Protein AF-A0A7I7UN75-F1 (afdb_monomer_lite)

Radius of gyration: 14.31 Å; chains: 1; bounding box: 42×28×30 Å

Organism: Mycolicibacterium pulveris (NCBI:txid36813)

pLDDT: mean 83.21, std 1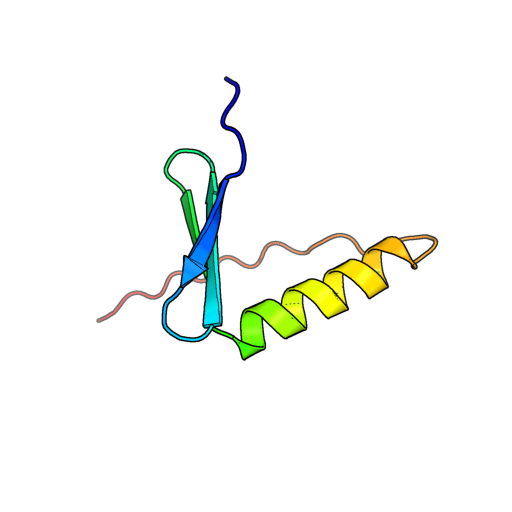1.95, range [48.94, 95.69]

Secondary structure (DSSP, 8-state):
----EEEEE-TTS-EEEEETTEEEEE-HHHHHHHHHHHHHHHT-SSPPPPP---------

Structure (mmCIF, N/CA/C/O backbone):
data_AF-A0A7I7UN75-F1
#
_entry.id   AF-A0A7I7UN75-F1
#
loop_
_atom_site.group_PDB
_atom_site.id
_atom_site.type_symbol
_atom_site.label_atom_id
_atom_site.label_alt_id
_atom_site.label_comp_id
_atom_site.label_asym_id
_atom_site.label_entity_id
_atom_site.label_seq_id
_atom_site.pdbx_PDB_ins_code
_atom_site.Cartn_x
_atom_site.Cartn_y
_atom_site.Cartn_z
_atom_site.occupancy
_atom_site.B_iso_or_equiv
_atom_site.auth_seq_id
_atom_site.auth_comp_id
_atom_site.auth_asym_id
_atom_site.auth_atom_id
_atom_site.pdbx_PDB_model_num
ATOM 1 N N . MET A 1 1 ? 10.473 3.296 21.088 1.00 51.47 1 MET A N 1
ATOM 2 C CA . MET A 1 1 ? 9.206 2.839 20.472 1.00 51.47 1 MET A CA 1
ATOM 3 C C . MET A 1 1 ? 9.562 2.048 19.226 1.00 51.47 1 MET A C 1
ATOM 5 O O . MET A 1 1 ? 9.990 2.655 18.258 1.00 51.47 1 MET A O 1
ATOM 9 N N . ASN A 1 2 ? 9.478 0.718 19.271 1.00 70.12 2 ASN A N 1
ATOM 10 C CA . ASN A 1 2 ? 9.784 -0.141 18.126 1.00 70.12 2 ASN A CA 1
ATOM 11 C C . ASN A 1 2 ? 8.466 -0.778 17.670 1.00 70.12 2 ASN A C 1
ATOM 13 O O . ASN A 1 2 ? 8.025 -1.760 18.259 1.00 70.12 2 ASN A O 1
ATOM 17 N N . ASN A 1 3 ? 7.782 -0.149 16.713 1.00 80.81 3 ASN A N 1
ATOM 18 C CA . ASN A 1 3 ? 6.538 -0.668 16.144 1.00 80.81 3 ASN A CA 1
ATOM 19 C C . ASN A 1 3 ? 6.881 -1.362 14.820 1.00 80.81 3 ASN A C 1
ATOM 21 O O . ASN A 1 3 ? 6.946 -0.675 13.797 1.00 80.81 3 ASN A O 1
ATOM 25 N N . PRO A 1 4 ? 7.147 -2.682 14.824 1.00 87.12 4 PRO A N 1
ATOM 26 C CA . PRO A 1 4 ? 7.543 -3.386 13.615 1.00 87.12 4 PRO A CA 1
ATOM 27 C C . PRO A 1 4 ? 6.413 -3.367 12.586 1.00 87.12 4 PRO A C 1
ATOM 29 O O . PRO A 1 4 ? 5.230 -3.458 12.934 1.00 87.12 4 PRO A O 1
ATOM 32 N N . ILE A 1 5 ? 6.799 -3.274 11.316 1.00 91.75 5 ILE A N 1
ATOM 33 C CA . ILE A 1 5 ? 5.879 -3.439 10.196 1.00 91.75 5 ILE A CA 1
ATOM 34 C C . ILE A 1 5 ? 5.502 -4.919 10.114 1.00 91.75 5 ILE A C 1
ATOM 36 O O . ILE A 1 5 ? 6.367 -5.794 10.137 1.00 91.75 5 ILE A O 1
ATOM 40 N N . ARG A 1 6 ? 4.203 -5.199 10.023 1.00 93.50 6 ARG A N 1
ATOM 41 C CA . ARG A 1 6 ? 3.666 -6.546 9.810 1.00 93.50 6 ARG A CA 1
ATOM 42 C C . ARG A 1 6 ? 2.916 -6.591 8.488 1.00 93.50 6 ARG A C 1
ATOM 44 O O . ARG A 1 6 ? 2.123 -5.699 8.202 1.00 93.50 6 ARG A O 1
ATOM 51 N N . LEU A 1 7 ? 3.164 -7.641 7.711 1.00 93.50 7 LEU A N 1
ATOM 52 C CA . LEU A 1 7 ? 2.523 -7.894 6.423 1.00 93.50 7 LEU A CA 1
ATOM 53 C C . LEU A 1 7 ? 1.676 -9.161 6.528 1.00 93.50 7 LEU A C 1
ATOM 55 O O . LEU A 1 7 ? 2.131 -10.169 7.065 1.00 93.50 7 LEU A O 1
ATOM 59 N N . SER A 1 8 ? 0.450 -9.121 6.014 1.00 93.69 8 SER A N 1
ATOM 60 C CA . SER A 1 8 ? -0.424 -10.294 5.942 1.00 93.69 8 SER A CA 1
ATOM 61 C C . SER A 1 8 ? -1.191 -10.335 4.624 1.00 93.69 8 SER A C 1
ATOM 63 O O . SER A 1 8 ? -1.568 -9.301 4.072 1.00 93.69 8 SER A O 1
ATOM 65 N N . LYS A 1 9 ? -1.408 -11.545 4.104 1.00 94.94 9 LYS A N 1
ATOM 66 C CA . LYS A 1 9 ? -2.170 -11.778 2.873 1.00 94.94 9 LYS A CA 1
ATOM 67 C C . LYS A 1 9 ? -3.671 -11.711 3.162 1.00 94.94 9 LYS A C 1
ATOM 69 O O . LYS A 1 9 ? -4.139 -12.284 4.144 1.00 94.94 9 LYS A O 1
ATOM 74 N N . ARG A 1 10 ? -4.435 -11.060 2.285 1.00 93.19 10 ARG A N 1
ATOM 75 C CA . ARG A 1 10 ? -5.905 -11.018 2.324 1.00 93.19 10 ARG A CA 1
ATOM 76 C C . ARG A 1 10 ? -6.502 -12.127 1.452 1.00 93.19 10 ARG A C 1
ATOM 78 O O . ARG A 1 10 ? -5.877 -12.589 0.498 1.00 93.19 10 ARG A O 1
ATOM 85 N N . GLN A 1 11 ? -7.733 -12.543 1.755 1.00 88.56 11 GLN A N 1
ATOM 86 C CA . GLN A 1 11 ? -8.423 -13.628 1.034 1.00 88.56 11 GLN A CA 1
ATOM 87 C C . GLN A 1 11 ? -8.609 -13.341 -0.467 1.00 88.56 11 GLN A C 1
ATOM 89 O O . GLN A 1 11 ? -8.546 -14.260 -1.274 1.00 88.56 11 GLN A O 1
ATOM 94 N N . ASN A 1 12 ? -8.756 -12.070 -0.854 1.00 87.81 12 ASN A N 1
ATOM 95 C CA . ASN A 1 12 ? -8.864 -11.631 -2.252 1.00 87.81 12 ASN A CA 1
ATOM 96 C C . ASN A 1 12 ? -7.510 -11.544 -2.991 1.00 87.81 12 ASN A C 1
ATOM 98 O O . ASN A 1 12 ? -7.453 -11.046 -4.110 1.00 87.81 12 ASN A O 1
ATOM 102 N N . GLY A 1 13 ? -6.412 -11.981 -2.367 1.00 88.81 13 GLY A N 1
ATOM 103 C CA . GLY A 1 13 ? -5.062 -11.862 -2.921 1.00 88.81 13 GLY A CA 1
ATOM 104 C C . GLY A 1 13 ? -4.385 -10.509 -2.683 1.00 88.81 13 GLY A C 1
ATOM 105 O O . GLY A 1 13 ? -3.256 -10.337 -3.128 1.00 88.81 13 GLY A O 1
ATOM 106 N N . GLY A 1 14 ? -5.034 -9.581 -1.973 1.00 94.31 14 GLY A N 1
ATOM 107 C CA . GLY A 1 14 ? -4.440 -8.311 -1.550 1.00 94.31 14 GLY A CA 1
ATOM 108 C C . GLY A 1 14 ? -3.522 -8.430 -0.329 1.00 94.31 14 GLY A C 1
ATOM 109 O O . GLY A 1 14 ? -3.272 -9.523 0.192 1.00 94.31 14 GLY A O 1
ATOM 110 N N . VAL A 1 15 ? -3.053 -7.284 0.170 1.00 95.69 15 VAL A N 1
ATOM 111 C CA . VAL A 1 15 ? -2.099 -7.191 1.289 1.00 95.69 15 VAL A CA 1
ATOM 112 C C . VAL A 1 15 ? -2.634 -6.262 2.374 1.00 95.69 15 VAL A C 1
ATOM 114 O O . VAL A 1 15 ? -3.256 -5.240 2.100 1.00 95.69 15 VAL A O 1
ATOM 117 N N . HIS A 1 16 ? -2.395 -6.628 3.626 1.00 95.44 16 HIS A N 1
ATOM 118 C CA . HIS A 1 16 ? -2.644 -5.791 4.789 1.00 95.44 16 HIS A CA 1
ATOM 119 C C . HIS A 1 16 ? -1.311 -5.469 5.468 1.00 95.44 16 HIS A C 1
ATOM 121 O O . HIS A 1 16 ? -0.609 -6.373 5.933 1.00 95.44 16 HIS A O 1
ATOM 127 N N . ILE A 1 17 ? -0.974 -4.178 5.490 1.00 94.50 17 ILE A N 1
ATOM 128 C CA . ILE A 1 17 ? 0.258 -3.623 6.060 1.00 94.50 17 ILE A CA 1
ATOM 129 C C . ILE A 1 17 ? -0.101 -2.929 7.370 1.00 94.50 17 ILE A C 1
ATOM 131 O O . ILE A 1 17 ? -0.942 -2.036 7.371 1.00 94.50 17 ILE A O 1
ATOM 135 N N . ILE A 1 18 ? 0.527 -3.322 8.478 1.00 94.00 18 ILE A N 1
ATOM 136 C CA . ILE A 1 18 ? 0.230 -2.799 9.818 1.00 94.00 18 ILE A CA 1
ATOM 137 C C . ILE A 1 18 ? 1.496 -2.208 10.430 1.00 94.00 18 ILE A C 1
ATOM 139 O O . ILE A 1 18 ? 2.529 -2.878 10.478 1.00 94.00 18 ILE A O 1
ATOM 143 N N . GLN A 1 19 ? 1.389 -1.004 10.992 1.00 91.31 19 GLN A N 1
ATOM 144 C CA . GLN A 1 19 ? 2.429 -0.391 11.812 1.00 91.31 19 GLN A CA 1
ATOM 145 C C . GLN A 1 19 ? 1.801 0.326 13.016 1.00 91.31 19 GLN A C 1
ATOM 147 O O . GLN A 1 19 ? 1.160 1.370 12.896 1.00 91.31 19 GLN A O 1
ATOM 152 N N . GLY A 1 20 ? 1.982 -0.237 14.213 1.00 89.12 20 GLY A N 1
ATOM 153 C CA . GLY A 1 20 ? 1.342 0.286 15.423 1.00 89.12 20 GLY A CA 1
ATOM 154 C C . GLY A 1 20 ? -0.188 0.227 15.327 1.00 89.12 20 GLY A C 1
ATOM 155 O O . GLY A 1 20 ? -0.747 -0.862 15.223 1.00 89.12 20 GLY A O 1
ATOM 156 N N . LYS A 1 21 ? -0.848 1.394 15.383 1.00 89.00 21 LYS A N 1
ATOM 157 C CA . LYS A 1 21 ? -2.312 1.545 15.240 1.00 89.00 21 LYS A CA 1
ATOM 158 C C . LYS A 1 21 ? -2.755 1.878 13.809 1.00 89.00 21 LYS A C 1
ATOM 160 O O . LYS A 1 21 ? -3.953 1.918 13.548 1.00 89.00 21 LYS A O 1
ATOM 165 N N . SER A 1 22 ? -1.808 2.130 12.909 1.00 89.19 22 SER A N 1
ATOM 166 C CA . SER A 1 22 ? -2.079 2.473 11.516 1.00 89.19 22 SER A CA 1
ATOM 167 C C . SER A 1 22 ? -2.030 1.223 10.652 1.00 89.19 22 SER A C 1
ATOM 169 O O . SER A 1 22 ? -1.202 0.332 10.876 1.00 89.19 22 SER A O 1
ATOM 171 N N . PHE A 1 23 ? -2.897 1.168 9.647 1.00 92.31 23 PHE A N 1
ATOM 172 C CA . PHE A 1 23 ? -2.894 0.089 8.676 1.00 92.31 23 PHE A CA 1
ATOM 173 C C . PHE A 1 23 ? -3.278 0.578 7.281 1.00 92.31 23 PHE A C 1
ATOM 175 O O . PHE A 1 23 ? -3.983 1.574 7.130 1.00 92.31 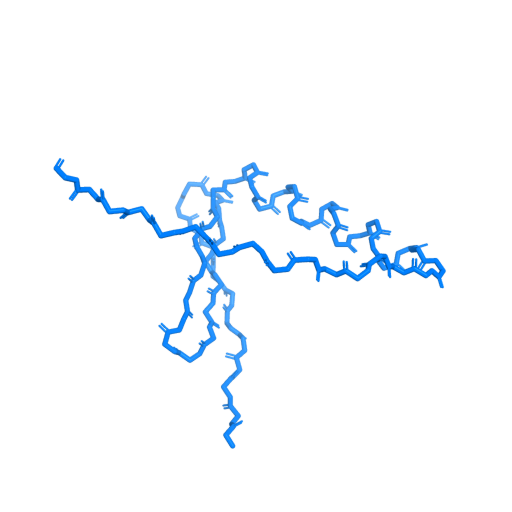23 PHE A O 1
ATOM 182 N N . VAL A 1 24 ? -2.813 -0.152 6.270 1.00 93.94 24 VAL A N 1
ATOM 183 C CA . VAL A 1 24 ? -3.178 0.026 4.863 1.00 93.94 24 VAL A CA 1
ATOM 184 C C . VAL A 1 24 ? -3.732 -1.296 4.352 1.00 93.94 24 VAL A C 1
ATOM 186 O O . VAL A 1 24 ? -3.120 -2.353 4.538 1.00 93.94 24 VAL A O 1
ATOM 189 N N . LEU A 1 25 ? -4.904 -1.235 3.724 1.00 94.25 25 LEU A N 1
ATOM 190 C CA . LEU A 1 25 ? -5.514 -2.360 3.030 1.00 94.25 25 LEU A CA 1
ATOM 191 C C . LEU A 1 25 ? -5.364 -2.125 1.538 1.00 94.25 25 LEU A C 1
ATOM 193 O O . LEU A 1 25 ? -5.904 -1.156 1.023 1.00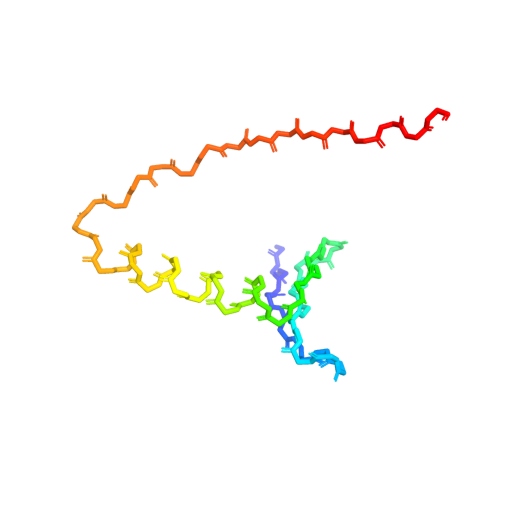 94.25 25 LEU A O 1
ATOM 197 N N . LEU A 1 26 ? -4.663 -3.036 0.878 1.00 94.62 26 LEU A N 1
ATOM 198 C CA . LEU A 1 26 ? -4.522 -3.056 -0.568 1.00 94.62 26 LEU A CA 1
ATOM 199 C C . LEU A 1 26 ? -5.343 -4.222 -1.102 1.00 94.62 26 LEU A C 1
ATOM 201 O O . LEU A 1 26 ? -5.378 -5.304 -0.491 1.00 94.62 26 LEU A O 1
ATOM 205 N N . ASP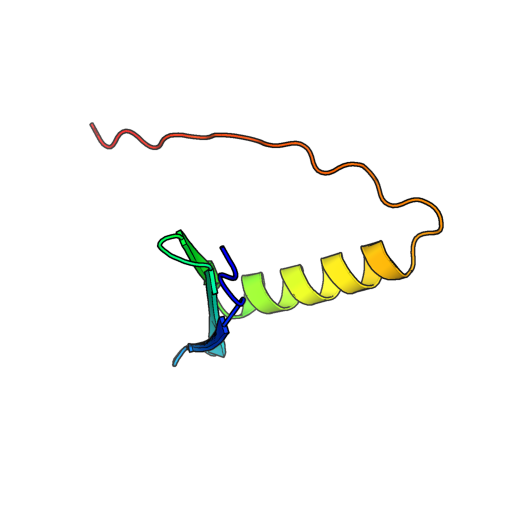 A 1 27 ? -6.036 -4.021 -2.210 1.00 94.88 27 ASP A N 1
ATOM 206 C CA . ASP A 1 27 ? -6.483 -5.132 -3.035 1.00 94.88 27 ASP A CA 1
ATOM 207 C C . ASP A 1 27 ? -5.302 -5.774 -3.790 1.00 94.88 27 ASP A C 1
ATOM 209 O 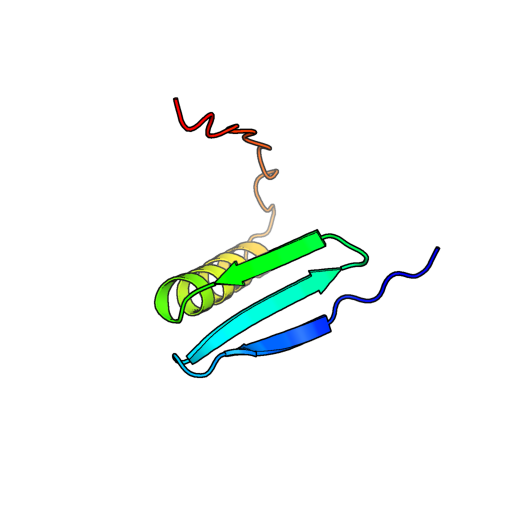O . ASP A 1 27 ? -4.129 -5.489 -3.528 1.00 94.88 27 ASP A O 1
ATOM 213 N N . ARG A 1 28 ? -5.602 -6.745 -4.654 1.00 93.75 28 ARG A N 1
ATOM 214 C CA . ARG A 1 28 ? -4.574 -7.468 -5.403 1.00 93.75 28 ARG A CA 1
ATOM 215 C C . ARG A 1 28 ? -3.827 -6.551 -6.375 1.00 93.75 28 ARG A C 1
ATOM 217 O O . ARG A 1 28 ? -2.604 -6.640 -6.449 1.00 93.75 28 ARG A O 1
ATOM 224 N N . ASP A 1 29 ? -4.543 -5.715 -7.113 1.00 94.81 29 ASP A N 1
ATOM 225 C CA . ASP A 1 29 ? -3.970 -4.903 -8.184 1.00 94.81 29 ASP A CA 1
ATOM 226 C C . ASP A 1 29 ? -3.188 -3.725 -7.596 1.00 94.81 29 ASP A C 1
ATOM 228 O O . ASP A 1 29 ? -2.076 -3.434 -8.034 1.00 94.81 29 ASP A O 1
ATOM 232 N N . GLU A 1 30 ? -3.700 -3.125 -6.520 1.00 94.12 30 GLU A N 1
ATOM 233 C CA . GLU A 1 30 ? -3.001 -2.120 -5.720 1.00 94.12 30 GLU A CA 1
ATOM 234 C C . GLU A 1 30 ? -1.713 -2.678 -5.105 1.00 94.12 30 GLU A C 1
ATOM 236 O O . GLU A 1 30 ? -0.676 -2.014 -5.128 1.00 94.12 30 GLU A O 1
ATOM 241 N N . ALA A 1 31 ? -1.743 -3.911 -4.584 1.00 91.56 31 ALA A N 1
ATOM 242 C CA . ALA A 1 31 ? -0.552 -4.557 -4.037 1.00 91.56 31 ALA A CA 1
ATOM 243 C C . ALA A 1 31 ? 0.506 -4.831 -5.118 1.00 91.56 31 ALA A C 1
ATOM 245 O O . ALA A 1 31 ? 1.692 -4.596 -4.886 1.00 91.56 31 ALA A O 1
ATOM 246 N N . LEU A 1 32 ? 0.092 -5.301 -6.300 1.00 92.94 32 LEU A N 1
ATOM 247 C CA . LEU A 1 32 ? 0.997 -5.518 -7.433 1.00 92.94 32 LEU A CA 1
ATOM 248 C C . LEU A 1 32 ? 1.614 -4.205 -7.916 1.00 92.94 32 LEU A C 1
ATOM 250 O O . LEU A 1 32 ? 2.825 -4.139 -8.127 1.00 92.94 32 LEU A O 1
ATOM 254 N N . LYS A 1 33 ? 0.795 -3.157 -8.039 1.00 94.06 33 LYS A N 1
ATOM 255 C CA . LYS A 1 33 ? 1.254 -1.825 -8.426 1.00 94.06 33 LYS A CA 1
ATOM 256 C C . LYS A 1 33 ? 2.262 -1.269 -7.423 1.00 94.06 33 LYS A C 1
ATOM 258 O O . LYS A 1 33 ? 3.327 -0.829 -7.834 1.00 94.06 33 LYS A O 1
ATOM 263 N N . LEU A 1 34 ? 1.978 -1.371 -6.122 1.00 89.88 34 LEU A N 1
ATOM 264 C CA . LEU A 1 34 ? 2.900 -0.926 -5.076 1.00 89.88 34 LEU A CA 1
ATOM 265 C C . LEU A 1 34 ? 4.267 -1.618 -5.184 1.00 89.88 34 LEU A C 1
ATOM 267 O O . LEU A 1 34 ? 5.295 -0.958 -5.068 1.00 89.88 34 LEU A O 1
ATOM 271 N N . ILE A 1 35 ? 4.294 -2.934 -5.417 1.00 89.06 35 ILE A N 1
ATOM 272 C CA . ILE A 1 35 ? 5.551 -3.682 -5.571 1.00 89.06 35 ILE A CA 1
ATOM 273 C C . ILE A 1 35 ? 6.325 -3.199 -6.803 1.00 89.06 35 ILE A C 1
ATOM 275 O O . ILE A 1 35 ? 7.530 -2.968 -6.702 1.00 89.06 35 ILE A O 1
ATOM 279 N N . ALA A 1 36 ? 5.650 -3.019 -7.941 1.00 90.56 36 ALA A N 1
ATOM 280 C CA . ALA A 1 36 ? 6.277 -2.525 -9.167 1.00 90.56 36 ALA A CA 1
ATOM 281 C C . ALA A 1 36 ? 6.841 -1.103 -8.990 1.00 90.56 36 ALA A C 1
ATOM 283 O O . ALA A 1 36 ? 7.986 -0.837 -9.355 1.00 90.56 36 ALA A O 1
ATOM 284 N N . ASP A 1 37 ? 6.078 -0.210 -8.357 1.00 87.56 37 ASP A N 1
ATOM 285 C CA . ASP A 1 37 ? 6.509 1.157 -8.059 1.00 87.56 37 ASP A CA 1
ATOM 286 C C . ASP A 1 37 ? 7.735 1.161 -7.128 1.00 87.56 37 ASP A C 1
ATOM 288 O O . ASP A 1 37 ? 8.694 1.897 -7.360 1.00 87.56 37 ASP A O 1
ATOM 292 N N . MET A 1 38 ? 7.763 0.290 -6.111 1.00 85.94 38 MET A N 1
ATOM 293 C CA . MET A 1 38 ? 8.920 0.141 -5.219 1.00 85.94 38 MET A CA 1
ATOM 294 C C . MET A 1 38 ? 10.162 -0.385 -5.941 1.00 85.94 38 MET A C 1
ATOM 296 O O . MET A 1 38 ? 11.262 0.094 -5.675 1.00 85.94 38 MET A O 1
ATOM 300 N N . GLN A 1 39 ? 10.007 -1.346 -6.854 1.00 87.19 39 GLN A N 1
ATOM 301 C CA . GLN A 1 39 ? 11.119 -1.839 -7.670 1.00 87.19 39 GLN A CA 1
ATOM 302 C C . GLN A 1 39 ? 11.714 -0.713 -8.518 1.00 87.19 39 GLN A C 1
ATOM 304 O O . GLN A 1 39 ? 12.928 -0.521 -8.505 1.00 87.19 39 GLN A O 1
ATOM 309 N N . ASN A 1 40 ? 10.864 0.091 -9.162 1.00 83.44 40 ASN A N 1
ATOM 310 C CA . ASN A 1 40 ? 11.302 1.245 -9.946 1.00 83.44 40 ASN A CA 1
ATOM 311 C C . ASN A 1 40 ? 12.045 2.285 -9.091 1.00 83.44 40 ASN A C 1
ATOM 313 O O . ASN A 1 40 ? 13.054 2.829 -9.531 1.00 83.44 40 ASN A O 1
ATOM 317 N N . LEU A 1 41 ? 11.578 2.541 -7.863 1.00 81.19 41 LEU A N 1
ATOM 318 C CA . LEU A 1 41 ? 12.227 3.473 -6.936 1.00 81.19 41 LEU A CA 1
ATOM 319 C C . LEU A 1 41 ? 13.596 2.982 -6.454 1.00 81.19 41 LEU A C 1
ATOM 321 O O . LEU A 1 41 ? 14.515 3.786 -6.337 1.00 81.19 41 LEU A O 1
ATOM 325 N N . ILE A 1 42 ? 13.741 1.683 -6.174 1.00 79.00 42 ILE A N 1
ATOM 326 C CA . ILE A 1 42 ? 15.022 1.089 -5.757 1.00 79.00 42 ILE A CA 1
ATOM 327 C C . ILE A 1 42 ? 16.033 1.111 -6.910 1.00 79.00 42 ILE A C 1
ATOM 329 O O . ILE A 1 42 ? 17.227 1.271 -6.675 1.00 79.00 42 ILE A O 1
ATOM 333 N N . SER A 1 43 ? 15.567 0.956 -8.150 1.00 78.56 43 SER A N 1
ATOM 334 C CA . SER A 1 43 ? 16.411 1.007 -9.346 1.00 78.56 43 SER A CA 1
ATOM 335 C C . SER A 1 43 ? 16.772 2.426 -9.803 1.00 78.56 43 SER A C 1
ATOM 337 O O . SER A 1 43 ? 17.565 2.564 -10.731 1.00 78.56 43 SER A O 1
ATOM 339 N N . ALA A 1 44 ? 16.208 3.473 -9.196 1.00 76.88 44 ALA A N 1
ATOM 340 C CA . ALA A 1 44 ? 16.499 4.856 -9.556 1.00 76.88 44 ALA A CA 1
ATOM 341 C C . ALA A 1 44 ? 17.715 5.396 -8.780 1.00 76.88 44 ALA A C 1
ATOM 343 O O . ALA A 1 44 ? 17.723 5.384 -7.551 1.00 76.88 44 ALA A O 1
ATOM 344 N N . ASP A 1 45 ? 18.693 5.975 -9.486 1.00 72.25 45 ASP A N 1
ATOM 345 C CA . ASP A 1 45 ? 19.886 6.610 -8.884 1.00 72.25 45 ASP A CA 1
ATOM 346 C C . ASP A 1 45 ? 19.551 7.822 -7.987 1.00 72.25 45 ASP A C 1
ATOM 348 O O . ASP A 1 45 ? 20.360 8.274 -7.175 1.00 72.25 45 ASP A O 1
ATOM 352 N N . SER A 1 46 ? 18.348 8.383 -8.125 1.00 73.19 46 SER A N 1
ATOM 353 C CA . SER A 1 46 ? 17.801 9.422 -7.248 1.00 73.19 46 SER A CA 1
ATOM 354 C C . SER A 1 46 ? 16.276 9.329 -7.222 1.00 73.19 46 SER A C 1
ATOM 356 O O . SER A 1 46 ? 15.615 9.880 -8.107 1.00 73.19 46 SER A O 1
ATOM 358 N N . PRO A 1 47 ? 15.686 8.620 -6.244 1.00 68.31 47 PRO A N 1
ATOM 359 C CA . PRO A 1 47 ? 14.241 8.490 -6.170 1.00 68.31 47 PRO A CA 1
ATOM 360 C C . PRO A 1 47 ? 13.595 9.854 -5.861 1.00 68.31 47 PRO A C 1
ATOM 362 O O . PRO A 1 47 ? 14.064 10.568 -4.967 1.00 68.31 47 PRO A O 1
ATOM 365 N N . PRO A 1 48 ? 12.517 10.240 -6.571 1.00 69.56 48 PRO A N 1
ATOM 366 C CA . PRO A 1 48 ? 11.796 11.472 -6.279 1.00 69.56 48 PRO A CA 1
ATOM 367 C C . PRO A 1 48 ? 11.227 11.439 -4.855 1.00 69.56 48 PRO A C 1
ATOM 369 O O . PRO A 1 48 ? 10.766 10.404 -4.366 1.00 69.56 48 PRO A O 1
ATOM 372 N N . ARG A 1 49 ? 11.257 12.589 -4.172 1.00 70.62 49 ARG A N 1
ATOM 373 C CA . ARG A 1 49 ? 10.703 12.729 -2.820 1.00 70.62 49 ARG A CA 1
ATOM 374 C C . ARG A 1 49 ? 9.197 12.466 -2.863 1.00 70.62 49 ARG A C 1
ATOM 376 O O . ARG A 1 49 ? 8.491 13.085 -3.649 1.00 70.62 49 ARG A O 1
ATOM 383 N N . ALA A 1 50 ? 8.707 11.595 -1.982 1.00 69.50 50 ALA A N 1
ATOM 384 C CA . ALA A 1 50 ? 7.273 11.377 -1.835 1.00 69.50 50 ALA A CA 1
ATOM 385 C C . ALA A 1 50 ? 6.575 12.672 -1.373 1.00 69.50 50 ALA A C 1
ATOM 387 O O . ALA A 1 50 ? 6.959 13.259 -0.357 1.00 69.50 50 ALA A O 1
ATOM 388 N N . GLU A 1 51 ? 5.551 13.105 -2.108 1.00 71.31 51 GLU A N 1
ATOM 389 C CA . GLU A 1 51 ? 4.679 14.213 -1.717 1.00 71.31 51 GLU A CA 1
ATOM 390 C C . GLU A 1 51 ? 3.524 13.685 -0.856 1.00 71.31 51 GLU A C 1
ATOM 392 O O . GLU A 1 51 ? 2.789 12.779 -1.251 1.00 71.31 51 GLU A O 1
ATOM 397 N N . THR A 1 52 ? 3.358 14.237 0.347 1.00 66.12 52 THR A N 1
ATOM 398 C CA . THR A 1 52 ? 2.257 13.852 1.238 1.00 66.12 52 THR A CA 1
ATOM 399 C C . THR A 1 52 ? 0.976 14.567 0.816 1.00 66.12 52 THR A C 1
ATOM 401 O O . THR A 1 52 ? 0.818 15.759 1.075 1.00 66.12 52 THR A O 1
ATOM 404 N N . MET A 1 53 ? 0.027 13.837 0.228 1.00 65.50 53 MET A N 1
ATOM 405 C CA . MET A 1 53 ? -1.3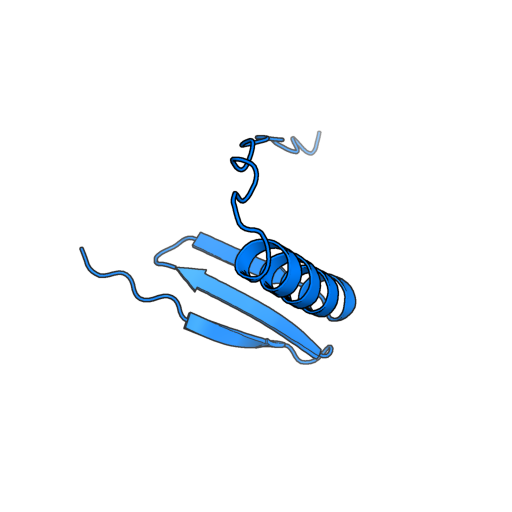33 14.330 -0.004 1.00 65.50 53 MET A CA 1
ATOM 406 C C . MET A 1 53 ? -2.280 13.839 1.095 1.00 65.50 53 MET A C 1
ATOM 408 O O . MET A 1 53 ? -2.576 12.650 1.189 1.00 65.50 53 MET A O 1
ATOM 412 N N . ASN A 1 54 ? -2.799 14.761 1.907 1.00 66.69 54 ASN A N 1
ATOM 413 C CA . ASN A 1 54 ? -3.843 14.466 2.888 1.00 66.69 54 ASN A CA 1
ATOM 414 C C . ASN A 1 54 ? -5.215 14.774 2.276 1.00 66.69 54 ASN A C 1
ATOM 416 O O . ASN A 1 54 ? -5.527 15.937 2.024 1.00 66.69 54 ASN A O 1
ATOM 420 N N . LYS A 1 55 ? -6.050 13.752 2.063 1.00 70.31 55 LYS A N 1
ATOM 421 C CA . LYS A 1 55 ? -7.465 13.921 1.705 1.00 70.31 55 LYS A CA 1
ATOM 422 C C . LYS A 1 55 ? -8.325 13.342 2.823 1.00 70.31 55 LYS A C 1
ATOM 424 O O . LYS A 1 55 ? -8.232 12.155 3.118 1.00 70.31 55 LYS A O 1
ATOM 429 N N . ILE A 1 56 ? -9.137 14.186 3.454 1.00 73.00 56 ILE A N 1
ATOM 430 C CA . ILE A 1 56 ? -10.114 13.767 4.462 1.00 73.00 56 ILE A CA 1
ATOM 431 C C . ILE A 1 56 ? -11.447 13.605 3.737 1.00 73.00 56 ILE A C 1
ATOM 433 O O . ILE A 1 56 ? -11.964 14.573 3.186 1.00 73.00 56 ILE A O 1
ATOM 437 N N . ASP A 1 57 ? -11.974 12.385 3.700 1.00 69.44 57 ASP A N 1
ATOM 438 C CA . ASP A 1 57 ? -13.301 12.119 3.146 1.00 69.44 57 ASP A CA 1
ATOM 439 C C . ASP A 1 57 ? -14.355 12.316 4.246 1.00 69.44 57 ASP A C 1
ATOM 441 O O . ASP A 1 57 ? -14.567 11.448 5.097 1.00 69.44 57 ASP A O 1
ATOM 445 N N . THR A 1 58 ? -14.972 13.498 4.286 1.00 68.50 58 THR A N 1
ATOM 446 C CA . THR A 1 58 ? -16.122 13.770 5.154 1.00 68.50 58 THR A CA 1
ATOM 447 C C . THR A 1 58 ? -17.384 13.291 4.449 1.00 68.50 58 THR A C 1
ATOM 449 O O . THR A 1 58 ? -17.979 14.031 3.664 1.00 68.50 58 THR A O 1
ATOM 452 N N . ARG A 1 59 ? -17.806 12.053 4.733 1.00 61.25 59 ARG A N 1
ATOM 453 C CA . ARG A 1 59 ? -19.147 11.593 4.348 1.00 61.25 59 ARG A CA 1
ATOM 454 C C . ARG A 1 59 ? -20.171 12.524 5.002 1.00 61.25 59 ARG A C 1
ATOM 456 O O . ARG A 1 59 ? -20.266 12.546 6.228 1.00 61.25 59 ARG A O 1
ATOM 463 N N . SER A 1 60 ? -20.841 13.323 4.176 1.00 48.94 60 SER A N 1
ATOM 464 C CA . SER A 1 60 ? -21.961 14.196 4.551 1.00 48.94 60 SER A CA 1
ATOM 465 C C . SER A 1 60 ? -23.268 13.495 4.221 1.00 48.94 60 SER A C 1
ATOM 467 O O . SER A 1 60 ? -23.287 12.807 3.174 1.00 48.94 60 SER A O 1
#

Sequence (60 aa):
MNNPIRLSKRQNGGVHIIQGKSFVLLDRDEALKLIADMQNLISADSPPRAETMNKIDTRS

Foldseek 3Di:
DDFDWDWDADPQRWIWIDGDPDIDTGHNVRRVVVVVVVVVQVPDPDRDDDDDDDDDDDDD